Protein AF-A0A9D7D5N2-F1 (afdb_monomer)

Secondary structure (DSSP, 8-state):
---HHHHHHHHHHHHSS--HHHHHHHHHHHHHHHHHHHHHHHHTTT----PPPP-PPPS--HHHHHTT-SEEEEEEEEETTEEEEEEEEE----EEEEEGGG--TT-EESS-EE-TTS-EEE-TTPBPPHHHHHHHHHHS-TT-EEEEEPP-HHHHHHT--

Structure (mmCIF, N/CA/C/O backbone):
data_AF-A0A9D7D5N2-F1
#
_entry.id   AF-A0A9D7D5N2-F1
#
loop_
_atom_site.group_PDB
_atom_site.id
_atom_site.type_symbol
_atom_site.label_atom_id
_atom_site.label_alt_id
_atom_site.label_comp_id
_atom_site.label_asym_id
_atom_site.label_entity_id
_atom_site.label_seq_id
_atom_site.pdbx_PDB_ins_code
_atom_site.Cartn_x
_atom_site.Cartn_y
_atom_site.Cartn_z
_atom_site.occupancy
_atom_site.B_iso_or_equiv
_atom_site.auth_seq_id
_atom_site.auth_comp_id
_atom_site.auth_asym_id
_atom_site.auth_atom_id
_atom_site.pdbx_PDB_model_num
A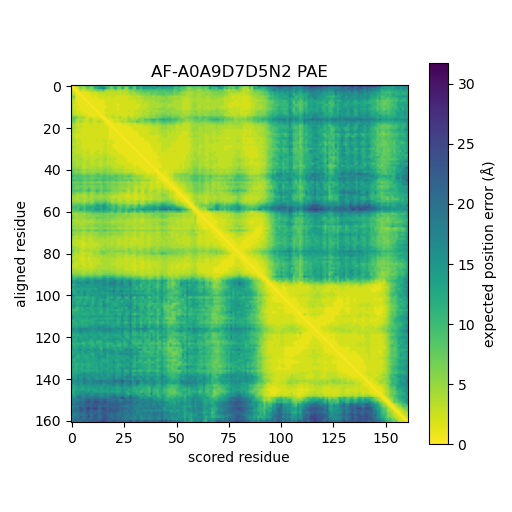TOM 1 N N . MET A 1 1 ? 11.232 -5.832 -9.546 1.00 69.19 1 MET A N 1
ATOM 2 C CA . MET A 1 1 ? 12.691 -6.003 -9.693 1.00 69.19 1 MET A CA 1
ATOM 3 C C . MET A 1 1 ? 13.042 -5.856 -11.161 1.00 69.19 1 MET A C 1
ATOM 5 O O . MET A 1 1 ? 12.386 -6.465 -11.998 1.00 69.19 1 MET A O 1
ATOM 9 N N . ALA A 1 2 ? 14.029 -5.031 -11.478 1.00 67.00 2 ALA A N 1
ATOM 10 C CA . ALA A 1 2 ? 14.577 -4.914 -12.822 1.00 67.00 2 ALA A CA 1
ATOM 11 C C . ALA A 1 2 ? 16.088 -5.111 -12.721 1.00 67.00 2 ALA A C 1
ATOM 13 O O . ALA A 1 2 ? 16.705 -4.655 -11.755 1.00 67.00 2 ALA A O 1
ATOM 14 N N . GLU A 1 3 ? 16.683 -5.800 -13.690 1.00 82.38 3 GLU A N 1
ATOM 15 C CA . GLU A 1 3 ? 18.139 -5.797 -13.819 1.00 82.38 3 GLU A CA 1
ATOM 16 C C . GLU A 1 3 ? 18.609 -4.358 -14.055 1.00 82.38 3 GLU A C 1
ATOM 18 O O . GLU A 1 3 ? 17.946 -3.612 -14.776 1.00 82.38 3 GLU A O 1
ATOM 23 N N . ARG A 1 4 ? 19.748 -3.951 -13.478 1.00 84.25 4 ARG A N 1
ATOM 24 C CA . ARG A 1 4 ? 20.233 -2.559 -13.583 1.00 84.25 4 ARG A CA 1
ATOM 25 C C . ARG A 1 4 ? 20.318 -2.075 -15.033 1.00 84.25 4 ARG A C 1
ATOM 27 O O . ARG A 1 4 ? 19.907 -0.959 -15.329 1.00 84.25 4 ARG A O 1
ATOM 34 N N . ALA A 1 5 ? 20.782 -2.943 -15.934 1.00 86.81 5 ALA A N 1
ATOM 35 C CA . ALA A 1 5 ? 20.844 -2.660 -17.365 1.00 86.81 5 ALA A CA 1
ATOM 36 C C . ALA A 1 5 ? 19.453 -2.419 -17.976 1.00 86.81 5 ALA A C 1
ATOM 38 O O . ALA A 1 5 ? 19.269 -1.466 -18.726 1.00 86.81 5 ALA A O 1
ATOM 39 N N . SER A 1 6 ? 18.460 -3.236 -17.605 1.00 90.25 6 SER A N 1
ATOM 40 C CA . SER A 1 6 ? 17.072 -3.050 -18.043 1.00 90.25 6 SER A CA 1
ATOM 41 C C . SER A 1 6 ? 16.483 -1.753 -17.498 1.00 90.25 6 SER A C 1
ATOM 43 O O . SER A 1 6 ? 15.813 -1.032 -18.227 1.00 90.25 6 SER A O 1
ATOM 45 N N . LEU A 1 7 ? 16.741 -1.439 -16.226 1.00 89.94 7 LEU A N 1
ATOM 46 C CA . LEU A 1 7 ? 16.210 -0.237 -15.599 1.00 89.94 7 LEU A CA 1
ATOM 47 C C . LEU A 1 7 ? 16.748 1.034 -16.260 1.00 89.94 7 LEU A C 1
ATOM 49 O O . LEU A 1 7 ? 15.974 1.929 -16.590 1.00 89.94 7 LEU A O 1
ATOM 53 N N . ARG A 1 8 ? 18.062 1.081 -16.490 1.00 91.19 8 ARG A N 1
ATOM 54 C CA . ARG A 1 8 ? 18.704 2.187 -17.195 1.00 91.19 8 ARG A CA 1
ATOM 55 C C . ARG A 1 8 ? 18.156 2.336 -18.611 1.00 91.19 8 ARG A C 1
ATOM 57 O O . ARG A 1 8 ? 17.768 3.433 -18.976 1.00 91.19 8 ARG A O 1
ATOM 64 N N . ALA A 1 9 ? 18.035 1.244 -19.364 1.00 91.94 9 ALA A N 1
ATOM 65 C CA . ALA A 1 9 ? 17.480 1.288 -20.716 1.00 91.94 9 ALA A CA 1
ATOM 66 C C . ALA A 1 9 ? 16.028 1.806 -20.746 1.00 91.94 9 ALA A C 1
ATOM 68 O O . ALA A 1 9 ? 15.661 2.564 -21.639 1.00 91.94 9 ALA A O 1
ATOM 69 N N . ILE A 1 10 ? 15.200 1.432 -19.761 1.00 90.94 10 ILE A N 1
ATOM 70 C CA . ILE A 1 10 ? 13.832 1.961 -19.631 1.00 90.94 10 ILE A CA 1
ATOM 71 C C . ILE A 1 10 ? 13.864 3.464 -19.320 1.00 90.94 10 ILE A C 1
ATOM 73 O O . ILE A 1 10 ? 13.116 4.226 -19.930 1.00 90.94 10 ILE A O 1
ATOM 77 N N . ALA A 1 11 ? 14.719 3.898 -18.391 1.00 92.75 11 ALA A N 1
ATOM 78 C CA . ALA A 1 11 ? 14.861 5.311 -18.051 1.00 92.75 11 ALA A CA 1
ATOM 79 C C . ALA A 1 11 ? 15.356 6.134 -19.245 1.00 92.75 11 ALA A C 1
ATOM 81 O O . ALA A 1 11 ? 14.796 7.190 -19.532 1.00 92.75 11 ALA A O 1
ATOM 82 N N . GLU A 1 12 ? 16.331 5.613 -19.990 1.00 93.06 12 GLU A N 1
ATOM 83 C CA . GLU A 1 12 ? 16.865 6.272 -21.178 1.00 93.06 12 GLU A CA 1
ATOM 84 C C . GLU A 1 12 ? 15.807 6.392 -22.285 1.00 93.06 12 GLU A C 1
ATOM 86 O O . GLU A 1 12 ? 15.670 7.429 -22.931 1.00 93.06 12 GLU A O 1
ATOM 91 N N . GLN A 1 13 ? 14.971 5.366 -22.463 1.00 91.25 13 GLN A N 1
ATOM 92 C CA . GLN A 1 13 ? 13.873 5.413 -23.427 1.00 91.25 13 GLN A CA 1
ATOM 93 C C . GLN A 1 13 ? 12.805 6.467 -23.075 1.00 91.25 13 GLN A C 1
ATOM 95 O O . GLN A 1 13 ? 12.175 7.016 -23.979 1.00 91.25 13 GLN A O 1
ATOM 100 N N . LEU A 1 14 ? 12.573 6.736 -21.786 1.00 90.75 14 LEU A N 1
ATOM 101 C CA . LEU A 1 14 ? 11.559 7.692 -21.327 1.00 90.75 14 LEU A CA 1
ATOM 102 C C . LEU A 1 14 ? 12.078 9.131 -21.237 1.00 90.75 14 LEU A C 1
ATOM 104 O O . LEU A 1 14 ? 11.319 10.060 -21.513 1.00 90.75 14 LEU A O 1
ATOM 108 N N . PHE A 1 15 ? 13.342 9.318 -20.850 1.00 92.81 15 PHE A N 1
ATOM 109 C CA . PHE A 1 15 ? 13.896 10.632 -20.504 1.00 92.81 15 PHE A CA 1
ATOM 110 C C . PHE A 1 15 ? 15.115 11.053 -21.340 1.00 92.81 15 PHE A C 1
ATOM 112 O O . PHE A 1 15 ? 15.531 12.205 -21.245 1.00 92.81 15 PHE A O 1
ATOM 119 N N . GLY A 1 16 ? 15.672 10.177 -22.182 1.00 93.00 16 GLY A N 1
ATOM 120 C CA . GLY A 1 16 ? 16.886 10.448 -22.958 1.00 93.00 16 GLY A CA 1
ATOM 121 C C . GLY A 1 16 ? 18.145 9.934 -22.262 1.00 93.00 16 GLY A C 1
ATOM 122 O O . GLY A 1 16 ? 18.285 8.741 -22.045 1.00 93.00 16 GLY A O 1
ATOM 123 N N . GLU A 1 17 ? 19.103 10.794 -21.932 1.00 91.31 17 GLU A N 1
ATOM 124 C CA . GLU A 1 17 ? 20.250 10.367 -21.119 1.00 91.31 17 GLU A CA 1
ATOM 125 C C . GLU A 1 17 ? 19.828 10.285 -19.646 1.00 91.31 17 GLU A C 1
ATOM 127 O O . GLU A 1 17 ? 19.384 11.279 -19.074 1.00 91.31 17 GLU A O 1
ATOM 132 N N . ALA A 1 18 ? 19.948 9.102 -19.033 1.00 92.19 18 ALA A N 1
ATOM 133 C CA . ALA A 1 18 ? 19.553 8.871 -17.645 1.00 92.19 18 ALA A CA 1
ATOM 134 C C . ALA A 1 18 ? 20.703 8.268 -16.828 1.00 92.19 18 ALA A C 1
ATOM 136 O O . ALA A 1 18 ? 21.333 7.284 -17.231 1.00 92.19 18 ALA A O 1
ATOM 137 N N . ASP A 1 19 ? 20.953 8.845 -15.656 1.00 93.69 19 ASP A N 1
ATOM 138 C CA . ASP A 1 19 ? 21.856 8.282 -14.659 1.00 93.69 19 ASP A CA 1
ATOM 139 C C . ASP A 1 19 ? 21.145 7.256 -13.754 1.00 93.69 19 ASP A C 1
ATOM 141 O O . ASP A 1 19 ? 19.950 6.974 -13.885 1.00 93.69 19 ASP A O 1
ATOM 145 N N . GLU A 1 20 ? 21.904 6.628 -12.851 1.00 89.81 20 GLU A N 1
ATOM 146 C CA . GLU A 1 20 ? 21.372 5.593 -11.955 1.00 89.81 20 GLU A CA 1
ATOM 147 C C . GLU A 1 20 ? 20.330 6.154 -10.975 1.00 89.81 20 GLU A C 1
ATOM 149 O O . GLU A 1 20 ? 19.350 5.471 -10.676 1.00 89.81 20 GLU A O 1
ATOM 154 N N . GLU A 1 21 ? 20.501 7.393 -10.509 1.00 91.38 21 GLU A N 1
ATOM 155 C CA . GLU A 1 21 ? 19.564 8.047 -9.590 1.00 91.38 21 GLU A CA 1
ATOM 156 C C . GLU A 1 21 ? 18.214 8.298 -10.266 1.00 91.38 21 GLU A C 1
ATOM 158 O O . GLU A 1 21 ? 17.186 7.841 -9.764 1.00 91.38 21 GLU A O 1
ATOM 163 N N . THR A 1 22 ? 18.228 8.874 -11.470 1.00 92.88 22 THR A N 1
ATOM 164 C CA . THR A 1 22 ? 17.034 9.075 -12.303 1.00 92.88 22 THR A CA 1
ATOM 165 C C . THR A 1 22 ? 16.307 7.755 -12.554 1.00 92.88 22 THR A C 1
ATOM 167 O O . THR A 1 22 ? 15.079 7.671 -12.471 1.00 92.88 22 THR A O 1
ATOM 170 N N . ALA A 1 23 ? 17.054 6.684 -12.828 1.00 91.56 23 ALA A N 1
ATOM 171 C CA . ALA A 1 23 ? 16.476 5.373 -13.083 1.00 91.56 23 ALA A CA 1
ATOM 172 C C . ALA A 1 23 ? 15.833 4.756 -11.817 1.00 91.56 23 ALA A C 1
ATOM 174 O O . ALA A 1 23 ? 14.788 4.106 -11.894 1.00 91.56 23 ALA A O 1
ATOM 175 N N . LEU A 1 24 ? 16.410 4.975 -10.631 1.00 89.94 24 LEU A N 1
ATOM 176 C CA . LEU A 1 24 ? 15.831 4.538 -9.353 1.00 89.94 24 LEU A CA 1
ATOM 177 C C . LEU A 1 24 ? 14.606 5.365 -8.940 1.00 89.94 24 LEU A C 1
ATOM 179 O O . LEU A 1 24 ? 13.657 4.824 -8.359 1.00 89.94 24 LEU A O 1
ATOM 183 N N . ASP A 1 25 ? 14.602 6.654 -9.247 1.00 91.06 25 ASP A N 1
ATOM 184 C CA . ASP A 1 25 ? 13.455 7.523 -9.002 1.00 91.06 25 ASP A CA 1
ATOM 185 C C . ASP A 1 25 ? 12.288 7.155 -9.914 1.00 91.06 25 ASP A C 1
ATOM 187 O O . ASP A 1 25 ? 11.155 7.034 -9.441 1.00 91.06 25 ASP A O 1
ATOM 191 N N . LEU A 1 26 ? 12.571 6.792 -11.168 1.00 91.62 26 LEU A N 1
ATOM 192 C CA . LEU A 1 26 ? 11.584 6.194 -12.062 1.00 91.62 26 LEU A CA 1
ATOM 193 C C . LEU A 1 26 ? 10.943 4.931 -11.461 1.00 91.62 26 LEU A C 1
ATOM 195 O O . LEU A 1 26 ? 9.728 4.772 -11.561 1.00 91.62 26 LEU A O 1
ATOM 199 N N . LEU A 1 27 ? 11.699 4.035 -10.810 1.00 90.12 27 LEU A N 1
ATOM 200 C CA . LEU A 1 27 ? 11.092 2.868 -10.145 1.00 90.12 27 LEU A CA 1
ATOM 201 C C . LEU A 1 27 ? 10.133 3.267 -9.027 1.00 90.12 27 LEU A C 1
ATOM 203 O O . LEU A 1 27 ? 9.089 2.634 -8.856 1.00 90.12 27 LEU A O 1
ATOM 207 N N . SER A 1 28 ? 10.501 4.288 -8.258 1.00 90.81 28 SER A N 1
ATOM 208 C CA . SER A 1 28 ? 9.683 4.785 -7.152 1.00 90.81 28 SER A CA 1
ATOM 209 C C . SER A 1 28 ? 8.380 5.386 -7.683 1.00 90.81 28 SER A C 1
ATOM 211 O O . SER A 1 28 ? 7.304 5.099 -7.156 1.00 90.81 28 SER A O 1
ATOM 213 N N . GLU A 1 29 ? 8.463 6.126 -8.787 1.00 92.50 29 GLU A N 1
ATOM 214 C CA . GLU A 1 29 ? 7.305 6.726 -9.443 1.00 92.50 29 GLU A CA 1
ATOM 215 C C . GLU A 1 29 ? 6.408 5.676 -10.112 1.00 92.50 29 GLU A C 1
ATOM 217 O O . GLU A 1 29 ? 5.192 5.675 -9.913 1.00 92.50 29 GLU A O 1
ATOM 222 N N . LEU A 1 30 ? 6.989 4.691 -10.807 1.00 91.06 30 LEU A N 1
ATOM 223 C CA . LEU A 1 30 ? 6.240 3.557 -11.355 1.00 91.06 30 LEU A CA 1
ATOM 224 C C . LEU A 1 30 ? 5.520 2.768 -10.257 1.00 91.06 30 LEU A C 1
ATOM 226 O O . LEU A 1 30 ? 4.380 2.344 -10.462 1.00 91.06 30 LEU A O 1
ATOM 230 N N . ALA A 1 31 ? 6.141 2.583 -9.088 1.00 90.75 31 ALA A N 1
ATOM 231 C CA . ALA A 1 31 ? 5.504 1.927 -7.949 1.00 90.75 31 ALA A CA 1
ATOM 232 C C . ALA A 1 31 ? 4.311 2.741 -7.419 1.00 90.75 31 ALA A C 1
ATOM 234 O O . ALA A 1 31 ? 3.241 2.171 -7.186 1.00 90.75 31 ALA A O 1
ATOM 235 N N . ASN A 1 32 ? 4.455 4.064 -7.295 1.00 90.62 32 ASN A N 1
ATOM 236 C CA . ASN A 1 32 ? 3.370 4.959 -6.883 1.00 90.62 32 ASN A CA 1
ATOM 237 C C . ASN A 1 32 ? 2.193 4.930 -7.867 1.00 90.62 32 ASN A C 1
ATOM 239 O O . ASN A 1 32 ? 1.050 4.709 -7.456 1.00 90.62 32 ASN A O 1
ATOM 243 N N . ILE A 1 33 ? 2.465 5.086 -9.167 1.00 92.62 33 ILE A N 1
ATOM 244 C CA . ILE A 1 33 ? 1.452 5.040 -10.231 1.00 92.62 33 ILE A CA 1
ATOM 245 C C . ILE A 1 33 ? 0.739 3.681 -10.237 1.00 92.62 33 ILE A C 1
ATOM 247 O O . ILE A 1 33 ? -0.493 3.619 -10.306 1.00 92.62 33 ILE A O 1
ATOM 251 N N . SER A 1 34 ? 1.500 2.589 -10.115 1.00 91.06 34 SER A N 1
ATOM 252 C CA . SER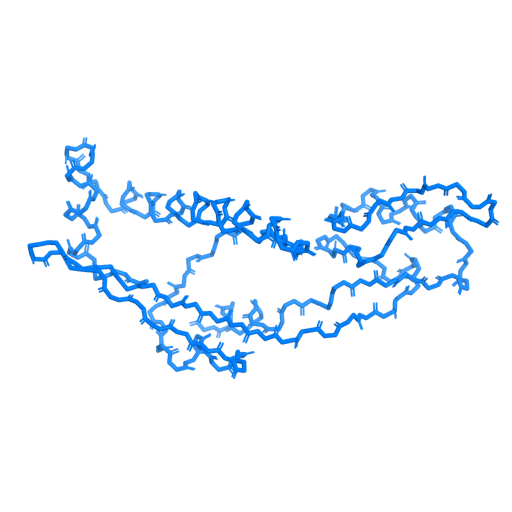 A 1 34 ? 0.953 1.228 -10.078 1.00 91.06 34 SER A CA 1
ATOM 253 C C . SER A 1 34 ? 0.039 1.021 -8.872 1.00 91.06 34 SER A C 1
ATOM 255 O O . SER A 1 34 ? -1.050 0.463 -9.018 1.00 91.06 34 SER A O 1
ATOM 257 N N . MET A 1 35 ? 0.428 1.507 -7.688 1.00 89.75 35 MET A N 1
ATOM 258 C CA . MET A 1 35 ? -0.398 1.406 -6.482 1.00 89.75 35 MET A CA 1
ATOM 259 C C . MET A 1 35 ? -1.674 2.248 -6.597 1.00 89.75 35 MET A C 1
ATOM 261 O O . MET A 1 35 ? -2.755 1.784 -6.226 1.00 89.75 35 MET A O 1
ATOM 265 N N . GLY A 1 36 ? -1.575 3.456 -7.160 1.00 90.19 36 GLY A N 1
ATOM 266 C CA . GLY A 1 36 ? -2.728 4.314 -7.440 1.00 90.19 36 GLY A CA 1
ATOM 267 C C . GLY A 1 36 ? -3.728 3.651 -8.391 1.00 90.19 36 GLY A C 1
ATOM 268 O O . GLY A 1 36 ? -4.916 3.566 -8.077 1.00 90.19 36 GLY A O 1
ATOM 269 N N . SER A 1 37 ? -3.242 3.101 -9.508 1.00 92.19 37 SER A N 1
ATOM 270 C CA . SER A 1 37 ? -4.076 2.359 -10.465 1.00 92.19 37 SER A CA 1
ATOM 271 C C . SER A 1 37 ? -4.704 1.117 -9.839 1.00 92.19 37 SER A C 1
ATOM 273 O O . SER A 1 37 ? -5.896 0.877 -10.016 1.00 92.19 37 SER A O 1
ATOM 275 N N . THR A 1 38 ? -3.938 0.360 -9.051 1.00 90.19 38 THR A N 1
ATOM 276 C CA . THR A 1 38 ? -4.430 -0.834 -8.349 1.00 90.19 38 THR A CA 1
ATOM 277 C C . THR A 1 38 ? -5.562 -0.477 -7.386 1.00 90.19 38 THR A C 1
ATOM 279 O O . THR A 1 38 ? -6.640 -1.064 -7.456 1.00 90.19 38 THR A O 1
ATOM 282 N N . LYS A 1 39 ? -5.373 0.540 -6.535 1.00 88.94 39 LYS A N 1
ATOM 283 C CA . LYS A 1 39 ? -6.407 1.018 -5.604 1.00 88.94 39 LYS A CA 1
ATOM 284 C C . LYS A 1 39 ? -7.699 1.400 -6.332 1.00 88.94 39 LYS A C 1
ATOM 286 O O . LYS A 1 39 ? -8.784 1.060 -5.867 1.00 88.94 39 LYS A O 1
ATOM 291 N N . ASN A 1 40 ? -7.578 2.080 -7.471 1.00 88.06 40 ASN A N 1
ATOM 292 C CA . ASN A 1 40 ? -8.725 2.481 -8.282 1.00 88.06 40 ASN A CA 1
ATOM 293 C C . ASN A 1 40 ? -9.400 1.291 -8.979 1.00 88.06 40 ASN A C 1
ATOM 295 O O . ASN A 1 40 ? -10.618 1.277 -9.099 1.00 88.06 40 ASN A O 1
ATOM 299 N N . GLY A 1 41 ? -8.644 0.279 -9.408 1.00 89.94 41 GLY A N 1
ATOM 300 C CA . GLY A 1 41 ? -9.214 -0.939 -9.991 1.00 89.94 41 GLY A CA 1
ATOM 301 C C . GLY A 1 41 ? -10.036 -1.745 -8.981 1.00 89.94 41 GLY A C 1
ATOM 302 O O . GLY A 1 41 ? -11.107 -2.249 -9.308 1.00 89.94 41 GLY A O 1
ATOM 303 N N . PHE A 1 42 ? -9.569 -1.820 -7.733 1.00 88.12 42 PHE A N 1
ATOM 304 C CA . PHE A 1 42 ? -10.235 -2.573 -6.669 1.00 88.12 42 PHE A CA 1
ATOM 305 C C . PHE A 1 42 ? -11.389 -1.830 -5.986 1.00 88.12 42 PHE A C 1
ATOM 307 O O . PHE A 1 42 ? -12.292 -2.472 -5.441 1.00 88.12 42 PHE A O 1
ATOM 314 N N . SER A 1 43 ? -11.420 -0.496 -6.052 1.00 81.88 43 SER A N 1
ATOM 315 C CA . SER A 1 43 ? -12.539 0.277 -5.502 1.00 81.88 43 SER A CA 1
ATOM 316 C C . SER A 1 43 ? -13.869 -0.075 -6.180 1.00 81.88 43 SER A C 1
ATOM 318 O O . SER A 1 43 ? -14.902 -0.087 -5.515 1.00 81.88 43 SER A O 1
ATOM 320 N N . GLY A 1 44 ? -13.838 -0.468 -7.461 1.00 83.81 44 GLY A N 1
ATOM 321 C CA . GLY A 1 44 ? -15.009 -0.938 -8.207 1.00 83.81 44 GLY A CA 1
ATOM 322 C C . GLY A 1 44 ? -15.636 -2.233 -7.673 1.00 83.81 44 GLY A C 1
ATOM 323 O O . GLY A 1 44 ? -16.793 -2.509 -7.977 1.00 83.81 44 GLY A O 1
ATOM 324 N N . ILE A 1 45 ? -14.913 -3.007 -6.854 1.00 88.19 45 ILE A N 1
ATOM 325 C CA . ILE A 1 45 ? -15.416 -4.232 -6.209 1.00 88.19 45 ILE A CA 1
ATOM 326 C C . ILE A 1 45 ? -15.531 -4.096 -4.683 1.00 88.19 45 ILE A C 1
ATOM 328 O O . ILE A 1 45 ? -15.488 -5.092 -3.963 1.00 88.19 45 ILE A O 1
ATOM 332 N N . ASN A 1 46 ? -15.678 -2.864 -4.181 1.00 82.25 46 ASN A N 1
ATOM 333 C CA . ASN A 1 46 ? -15.785 -2.541 -2.752 1.00 82.25 46 ASN A CA 1
ATOM 334 C C . ASN A 1 46 ? -14.591 -3.015 -1.904 1.00 82.25 46 ASN A C 1
ATOM 336 O O . ASN A 1 46 ? -14.729 -3.235 -0.701 1.00 82.25 46 ASN A O 1
ATOM 340 N N . GLN A 1 47 ? -13.407 -3.151 -2.505 1.00 79.75 47 GLN A N 1
ATOM 341 C CA . GLN A 1 47 ? -12.175 -3.416 -1.767 1.00 79.75 47 GLN A CA 1
ATOM 342 C C . GLN A 1 47 ? -11.360 -2.130 -1.635 1.00 79.75 47 GLN A C 1
ATOM 344 O O . GLN A 1 47 ? -10.952 -1.518 -2.623 1.00 79.75 47 GLN A O 1
ATOM 349 N N . ILE A 1 48 ? -11.124 -1.712 -0.391 1.00 79.50 48 ILE A N 1
ATOM 350 C CA . ILE A 1 48 ? -10.373 -0.497 -0.079 1.00 79.50 48 ILE A CA 1
ATOM 351 C C . ILE A 1 48 ? -8.945 -0.886 0.287 1.00 79.50 48 ILE A C 1
ATOM 353 O O . ILE A 1 48 ? -8.702 -1.527 1.306 1.00 79.50 48 ILE A O 1
ATOM 357 N N . PHE A 1 49 ? -7.993 -0.437 -0.525 1.00 81.44 49 PHE A N 1
ATOM 358 C CA . PHE A 1 49 ? -6.568 -0.579 -0.247 1.00 81.44 49 PHE A CA 1
ATOM 359 C C . PHE A 1 49 ? -5.964 0.757 0.185 1.00 81.44 49 PHE A C 1
ATOM 361 O O . PHE A 1 49 ? -6.303 1.825 -0.340 1.00 81.44 49 PHE A O 1
ATOM 368 N N . THR A 1 50 ? -5.024 0.696 1.125 1.00 79.12 50 THR A N 1
ATOM 369 C CA . THR A 1 50 ? -4.163 1.828 1.477 1.00 79.12 50 THR A CA 1
ATOM 370 C C . THR A 1 50 ? -2.748 1.562 0.972 1.00 79.12 50 THR A C 1
ATOM 372 O O . THR A 1 50 ? -2.222 0.461 1.103 1.00 79.12 50 THR A O 1
ATOM 375 N N . GLY A 1 51 ? -2.148 2.569 0.335 1.00 78.81 51 GLY A N 1
ATOM 376 C CA . GLY A 1 51 ? -0.762 2.511 -0.121 1.00 78.81 51 GLY A CA 1
ATOM 377 C C . GLY A 1 51 ? 0.213 2.740 1.030 1.00 78.81 51 GLY A C 1
ATOM 378 O O . GLY A 1 51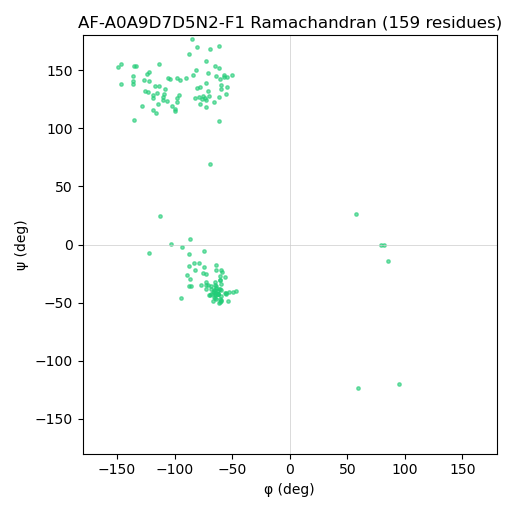 ? 0.025 3.646 1.851 1.00 78.81 51 GLY A O 1
ATOM 379 N N . GLY A 1 52 ? 1.259 1.920 1.086 1.00 82.19 52 GLY A N 1
ATOM 380 C CA . GLY A 1 52 ? 2.493 2.266 1.786 1.00 82.19 52 GLY A CA 1
ATOM 381 C C . GLY A 1 52 ? 3.373 3.171 0.923 1.00 82.19 52 GLY A C 1
ATOM 382 O O . GLY A 1 52 ? 3.110 3.350 -0.265 1.00 82.19 52 GLY A O 1
ATOM 383 N N . LEU A 1 53 ? 4.429 3.722 1.519 1.00 80.88 53 LEU A N 1
ATOM 384 C CA . LEU A 1 53 ? 5.484 4.371 0.745 1.00 80.88 53 LEU A CA 1
ATOM 385 C C . LEU A 1 53 ? 6.312 3.300 0.019 1.00 80.88 53 LEU A C 1
ATOM 387 O O . LEU A 1 53 ? 6.617 2.272 0.641 1.00 80.88 53 LEU A O 1
ATOM 391 N N . PRO A 1 54 ? 6.699 3.519 -1.251 1.00 86.31 54 PRO A N 1
ATOM 392 C CA . PRO A 1 54 ? 7.637 2.645 -1.935 1.00 86.31 54 PRO A CA 1
ATOM 393 C C . PRO A 1 54 ? 8.922 2.507 -1.124 1.00 86.31 54 PRO A C 1
ATOM 395 O O . PRO A 1 54 ? 9.468 3.486 -0.614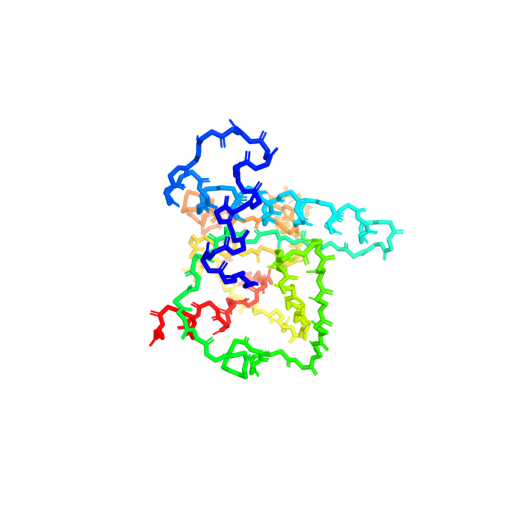 1.00 86.31 54 PRO A O 1
ATOM 398 N N . LYS A 1 55 ? 9.411 1.275 -1.006 1.00 85.00 55 LYS A N 1
ATOM 399 C CA . LYS A 1 55 ? 10.698 0.979 -0.382 1.00 85.00 55 LYS A CA 1
ATOM 400 C C . LYS A 1 55 ? 11.610 0.359 -1.418 1.00 85.00 55 LYS A C 1
ATOM 402 O O . LYS A 1 55 ? 11.199 -0.523 -2.171 1.00 85.00 55 LYS A O 1
ATOM 407 N N . ARG A 1 56 ? 12.860 0.809 -1.428 1.00 82.44 56 ARG A N 1
ATOM 408 C CA . ARG A 1 56 ? 13.912 0.166 -2.207 1.00 82.44 56 ARG A CA 1
ATOM 409 C C . ARG A 1 56 ? 14.254 -1.143 -1.501 1.00 82.44 56 ARG A C 1
ATOM 411 O O . ARG A 1 56 ? 14.651 -1.126 -0.340 1.00 82.44 56 ARG A O 1
ATOM 418 N N . ALA A 1 57 ? 14.047 -2.262 -2.182 1.00 75.94 57 ALA A N 1
ATOM 419 C CA . ALA A 1 57 ? 14.570 -3.536 -1.722 1.00 75.94 57 ALA A CA 1
ATOM 420 C C . ALA A 1 57 ? 16.044 -3.621 -2.130 1.00 75.94 57 ALA A C 1
ATOM 422 O O . ALA A 1 57 ? 16.394 -3.311 -3.274 1.00 75.94 57 ALA A O 1
ATOM 423 N N . THR A 1 58 ? 16.897 -4.054 -1.205 1.00 70.69 58 THR A N 1
ATOM 424 C CA . THR A 1 58 ? 18.214 -4.599 -1.544 1.00 70.69 58 THR A CA 1
ATOM 425 C C . THR A 1 58 ? 18.020 -5.851 -2.406 1.00 70.69 58 THR A C 1
ATOM 427 O O . THR A 1 58 ? 16.891 -6.295 -2.628 1.00 70.69 58 THR A O 1
ATOM 430 N N . GLN A 1 59 ? 19.097 -6.391 -2.976 1.00 65.94 59 GLN A N 1
ATOM 431 C CA . GLN A 1 59 ? 19.052 -7.569 -3.847 1.00 65.94 59 GLN A CA 1
ATOM 432 C C . GLN A 1 59 ? 18.689 -8.827 -3.028 1.00 65.94 59 GLN A C 1
ATOM 434 O O . GLN A 1 59 ? 19.517 -9.692 -2.776 1.00 65.94 59 GLN A O 1
ATOM 439 N N . ALA A 1 60 ? 17.447 -8.883 -2.557 1.00 67.19 60 ALA A N 1
ATOM 440 C CA . ALA A 1 60 ? 16.871 -9.967 -1.795 1.00 67.19 60 ALA A CA 1
ATOM 441 C C . ALA A 1 60 ? 16.359 -11.043 -2.753 1.00 67.19 60 ALA A C 1
ATOM 443 O O . ALA A 1 60 ? 15.867 -10.747 -3.846 1.00 67.19 60 ALA A O 1
ATOM 444 N N . ASP A 1 61 ? 16.464 -12.295 -2.321 1.00 78.50 61 ASP A N 1
ATOM 445 C CA . ASP A 1 61 ? 15.872 -13.427 -3.023 1.00 78.50 61 ASP A CA 1
ATOM 446 C C . ASP A 1 61 ? 14.343 -13.240 -3.120 1.00 78.50 61 ASP A C 1
ATOM 448 O O . ASP A 1 61 ? 13.683 -12.848 -2.150 1.00 78.50 61 ASP A O 1
ATOM 452 N N . GLU A 1 62 ? 13.777 -13.537 -4.293 1.00 84.50 62 GLU A N 1
ATOM 453 C CA . GLU A 1 62 ? 12.332 -13.548 -4.548 1.00 84.50 62 GLU A CA 1
ATOM 454 C C . GLU A 1 62 ? 11.585 -14.345 -3.466 1.00 84.50 62 GLU A C 1
ATOM 456 O O . GLU A 1 62 ? 10.557 -13.894 -2.956 1.00 84.50 62 GLU A O 1
ATOM 461 N N . THR A 1 63 ? 12.130 -15.487 -3.040 1.00 85.06 63 THR A N 1
ATOM 462 C CA . THR A 1 63 ? 11.528 -16.316 -1.985 1.00 85.06 63 THR A CA 1
ATOM 463 C C . THR A 1 63 ? 11.472 -15.611 -0.633 1.00 85.06 63 THR A C 1
ATOM 465 O O . THR A 1 63 ? 10.489 -15.763 0.094 1.00 85.06 63 THR A O 1
ATOM 468 N N . VAL A 1 64 ? 12.477 -14.800 -0.296 1.00 85.81 64 VAL A N 1
ATOM 469 C CA . VAL A 1 64 ? 12.495 -14.015 0.946 1.00 85.81 64 VAL A CA 1
ATOM 470 C C . VAL A 1 64 ? 11.441 -12.913 0.890 1.00 85.81 64 VAL A C 1
ATOM 472 O O . VAL A 1 64 ? 10.689 -12.741 1.852 1.00 85.81 64 VAL A O 1
ATOM 475 N N . LEU A 1 65 ? 11.331 -12.216 -0.246 1.00 85.19 65 LEU A N 1
ATOM 476 C CA . LEU A 1 65 ? 10.332 -11.164 -0.450 1.00 85.19 65 LEU A CA 1
ATOM 477 C C . LEU A 1 65 ? 8.900 -11.708 -0.399 1.00 85.19 65 LEU A C 1
ATOM 479 O O . LEU A 1 65 ? 8.011 -11.045 0.135 1.00 85.19 65 LEU A O 1
ATOM 483 N N . LEU A 1 66 ? 8.671 -12.912 -0.929 1.00 89.19 66 LEU A N 1
ATOM 484 C CA . LEU A 1 66 ? 7.341 -13.513 -1.027 1.00 89.19 66 LEU A CA 1
ATOM 485 C C . LEU A 1 66 ? 6.919 -14.314 0.212 1.00 89.19 66 LEU A C 1
ATOM 487 O O . LEU A 1 66 ? 5.722 -14.521 0.409 1.00 89.19 66 LEU A O 1
ATOM 491 N N . LYS A 1 67 ? 7.857 -14.714 1.080 1.00 89.69 67 LYS A N 1
ATOM 492 C CA . LYS A 1 67 ? 7.591 -15.502 2.300 1.00 89.69 67 LYS A CA 1
ATOM 493 C C . LYS A 1 67 ? 6.422 -14.990 3.161 1.00 89.69 67 LYS A C 1
ATOM 495 O O . LYS A 1 67 ? 5.681 -15.825 3.678 1.00 89.69 67 LYS A O 1
ATOM 500 N N . PRO A 1 68 ? 6.215 -13.672 3.357 1.00 87.56 68 PRO A N 1
ATOM 501 C CA . PRO A 1 68 ? 5.119 -13.181 4.189 1.00 87.56 68 PRO A CA 1
ATOM 502 C C . PRO A 1 68 ? 3.729 -13.290 3.549 1.00 87.56 68 PRO A C 1
ATOM 504 O O . PRO A 1 68 ? 2.756 -12.922 4.209 1.00 87.56 68 PRO A O 1
ATOM 507 N N . TYR A 1 69 ? 3.620 -13.708 2.284 1.00 89.56 69 TYR A N 1
ATOM 508 C CA . TYR A 1 69 ? 2.383 -13.674 1.510 1.00 89.56 69 TYR A CA 1
ATOM 509 C C . TYR A 1 69 ? 1.819 -15.078 1.278 1.00 89.56 69 TYR A C 1
ATOM 511 O O . TYR A 1 69 ? 2.521 -15.973 0.815 1.00 89.56 69 TYR A O 1
ATOM 519 N N . SER A 1 70 ? 0.531 -15.272 1.576 1.00 91.31 70 SER A N 1
ATOM 520 C CA . SER A 1 70 ? -0.146 -16.567 1.400 1.00 91.31 70 SER A CA 1
ATOM 521 C C . SER A 1 70 ? -0.457 -16.880 -0.061 1.00 91.31 70 SER A C 1
ATOM 523 O O . SER A 1 70 ? -0.612 -18.038 -0.437 1.00 91.31 70 SER A O 1
ATOM 525 N N . THR A 1 71 ? -0.575 -15.851 -0.894 1.00 92.19 71 THR A N 1
ATOM 526 C CA . THR A 1 71 ? -0.820 -15.974 -2.330 1.00 92.19 71 THR A CA 1
ATOM 527 C C . THR A 1 71 ? 0.087 -14.997 -3.048 1.00 92.19 71 THR A C 1
ATOM 529 O O . THR A 1 71 ? 0.249 -13.867 -2.599 1.00 92.19 71 THR A O 1
ATOM 532 N N . HIS A 1 72 ? 0.695 -15.409 -4.152 1.00 94.56 72 HIS A N 1
ATOM 533 C CA . HIS A 1 72 ? 1.559 -14.527 -4.921 1.00 94.56 72 HIS A CA 1
ATOM 534 C C . HIS A 1 72 ? 1.487 -14.827 -6.414 1.00 94.56 72 HIS A C 1
ATOM 536 O O . HIS A 1 72 ? 1.156 -15.937 -6.829 1.00 94.56 72 HIS A O 1
ATOM 542 N N . GLN A 1 73 ? 1.807 -13.818 -7.215 1.00 93.94 73 GLN A N 1
ATOM 543 C CA . GLN A 1 73 ? 1.897 -13.910 -8.660 1.00 93.94 73 GLN A CA 1
ATOM 544 C C . GLN A 1 73 ? 3.143 -13.185 -9.155 1.00 93.94 73 GLN A C 1
ATOM 546 O O . GLN A 1 73 ? 3.494 -12.105 -8.678 1.00 93.94 73 GLN A O 1
ATOM 551 N N . ARG A 1 74 ? 3.787 -13.787 -10.154 1.00 93.50 74 ARG A N 1
ATOM 552 C CA . ARG A 1 74 ? 4.932 -13.218 -10.851 1.00 93.50 74 ARG A CA 1
ATOM 553 C C . ARG A 1 74 ? 4.537 -12.835 -12.268 1.00 93.50 74 ARG A C 1
ATOM 555 O O . ARG A 1 74 ? 4.041 -13.666 -13.025 1.00 93.50 74 ARG A O 1
ATOM 562 N N . LEU A 1 75 ? 4.810 -11.588 -12.628 1.00 93.44 75 LEU A N 1
ATOM 563 C CA . LEU A 1 75 ? 4.610 -11.050 -13.967 1.00 93.44 75 LEU A CA 1
ATOM 564 C C . LEU A 1 75 ? 5.962 -10.594 -14.509 1.00 93.44 75 LEU A C 1
ATOM 566 O O . LEU A 1 75 ? 6.671 -9.831 -13.857 1.00 93.44 75 LEU A O 1
ATOM 570 N N . LEU A 1 76 ? 6.336 -11.081 -15.690 1.00 93.62 76 LEU A N 1
ATOM 571 C CA . LEU A 1 76 ? 7.571 -10.690 -16.361 1.00 93.62 76 LEU A CA 1
ATOM 572 C C . LEU A 1 76 ? 7.225 -9.984 -17.667 1.00 93.62 76 LEU A C 1
ATOM 574 O O . LEU A 1 76 ? 6.728 -10.608 -18.601 1.00 93.62 76 LEU A O 1
ATOM 578 N N . PHE A 1 77 ? 7.528 -8.695 -17.725 1.00 90.62 77 PHE A N 1
ATOM 579 C CA . PHE A 1 77 ? 7.384 -7.879 -18.919 1.00 90.62 77 PHE A CA 1
ATOM 580 C C . PHE A 1 77 ? 8.734 -7.808 -19.621 1.00 90.62 77 PHE A C 1
ATOM 582 O O . PHE A 1 77 ? 9.746 -7.508 -18.988 1.00 90.62 77 PHE A O 1
ATOM 589 N N . LYS A 1 78 ? 8.760 -8.103 -20.921 1.00 92.69 78 LYS A N 1
ATOM 590 C CA . LYS A 1 78 ? 9.959 -8.003 -21.757 1.00 92.69 78 LYS A CA 1
ATOM 591 C C . LYS A 1 78 ? 9.679 -7.082 -22.931 1.00 92.69 78 LYS A C 1
ATOM 593 O O .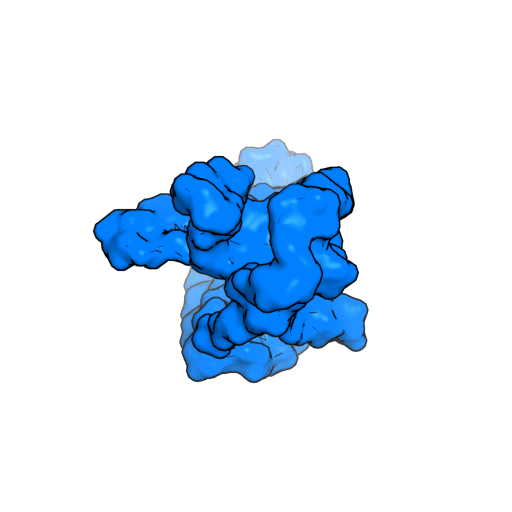 LYS A 1 78 ? 8.677 -7.263 -23.618 1.00 92.69 78 LYS A O 1
ATOM 598 N N . VAL A 1 79 ? 10.576 -6.131 -23.164 1.00 86.94 79 VAL A N 1
ATOM 599 C CA . VAL A 1 79 ? 10.539 -5.219 -24.310 1.00 86.94 79 VAL A CA 1
ATOM 600 C C . VAL A 1 79 ? 11.953 -5.138 -24.874 1.00 86.94 79 VAL A C 1
ATOM 602 O O . VAL A 1 79 ? 12.845 -4.570 -24.251 1.00 86.94 79 VAL A O 1
ATOM 605 N N . GLY A 1 80 ? 12.178 -5.759 -26.035 1.00 89.00 80 GLY A N 1
ATOM 606 C CA . GLY A 1 80 ? 13.522 -5.898 -26.598 1.00 89.00 80 GLY A CA 1
ATOM 607 C C . GLY A 1 80 ? 14.458 -6.656 -25.650 1.00 89.00 80 GLY A C 1
ATOM 608 O O . GLY A 1 80 ? 14.165 -7.784 -25.253 1.00 89.00 80 GLY A O 1
ATOM 609 N N . THR A 1 81 ? 15.577 -6.027 -25.287 1.00 87.12 81 THR A N 1
ATOM 610 C CA . THR A 1 81 ? 16.561 -6.546 -24.321 1.00 87.12 81 THR A CA 1
ATOM 611 C C . THR A 1 81 ? 16.245 -6.178 -22.870 1.00 87.12 81 THR A C 1
ATOM 613 O O . THR A 1 81 ? 16.888 -6.695 -21.959 1.00 87.12 81 THR A O 1
ATOM 616 N N . SER A 1 82 ? 15.254 -5.315 -22.639 1.00 89.19 82 SER A N 1
ATOM 617 C CA . SER A 1 82 ? 14.867 -4.858 -21.308 1.00 89.19 82 SER A CA 1
ATOM 618 C C . SER A 1 82 ? 13.804 -5.765 -20.701 1.00 89.19 82 SER A C 1
ATOM 620 O O . SER A 1 82 ? 12.887 -6.237 -21.382 1.00 89.19 82 SER A O 1
ATOM 622 N N . SER A 1 83 ? 13.893 -5.984 -19.391 1.00 90.94 83 SER A N 1
ATOM 623 C CA . SER A 1 83 ? 12.888 -6.724 -18.638 1.00 90.94 83 SER A CA 1
ATOM 624 C C . SER A 1 83 ? 12.527 -6.067 -17.307 1.00 90.94 83 SER A C 1
ATOM 626 O O . SER A 1 83 ? 13.364 -5.482 -16.619 1.00 90.94 83 SER A O 1
ATOM 628 N N . LEU A 1 84 ? 11.252 -6.186 -16.941 1.00 89.56 84 LEU A N 1
ATOM 629 C CA . LEU A 1 84 ? 10.702 -5.744 -15.668 1.00 89.56 84 LEU A CA 1
ATOM 630 C C . LEU A 1 84 ? 9.924 -6.900 -15.045 1.00 89.56 84 LEU A C 1
ATOM 632 O O . LEU A 1 84 ? 8.945 -7.386 -15.612 1.00 89.56 84 LEU A O 1
ATOM 636 N N . MET A 1 85 ? 10.351 -7.331 -13.862 1.00 91.06 85 MET A N 1
ATOM 637 C CA . MET A 1 85 ? 9.629 -8.313 -13.067 1.00 91.06 85 MET A CA 1
ATOM 638 C C . MET A 1 85 ? 8.791 -7.609 -12.004 1.00 91.06 85 MET A C 1
ATOM 640 O O . MET A 1 85 ? 9.314 -6.847 -11.185 1.00 91.06 85 MET A O 1
ATOM 644 N N . VAL A 1 86 ? 7.499 -7.905 -11.984 1.00 91.06 86 VAL A N 1
ATOM 645 C CA . VAL A 1 86 ? 6.562 -7.465 -10.954 1.00 91.06 86 VAL A CA 1
ATOM 646 C C . VAL A 1 86 ? 6.158 -8.681 -10.133 1.00 91.06 86 VAL A C 1
ATOM 648 O O . VAL A 1 86 ? 5.690 -9.685 -10.671 1.00 91.06 86 VAL A O 1
ATOM 651 N N . LEU A 1 87 ? 6.362 -8.582 -8.824 1.00 91.81 87 LEU A N 1
ATOM 652 C CA . LEU A 1 87 ? 5.932 -9.572 -7.848 1.00 91.81 87 LEU A CA 1
ATOM 653 C C . LEU A 1 87 ? 4.743 -8.989 -7.096 1.00 91.81 87 LEU A C 1
ATOM 655 O O . LEU A 1 87 ? 4.843 -7.902 -6.530 1.00 91.81 87 LEU A O 1
ATOM 659 N N . VAL A 1 88 ? 3.624 -9.702 -7.107 1.00 91.44 88 VAL A N 1
ATOM 660 C CA . VAL A 1 88 ? 2.409 -9.316 -6.391 1.00 91.44 88 VAL A CA 1
ATOM 661 C C . VAL A 1 88 ? 2.170 -10.351 -5.309 1.00 91.44 88 VAL A C 1
ATOM 663 O O . VAL A 1 88 ? 2.030 -11.530 -5.612 1.00 91.44 88 VAL A O 1
ATOM 666 N N . GLY A 1 89 ? 2.139 -9.917 -4.054 1.00 91.81 89 GLY A N 1
ATOM 667 C CA . GLY A 1 89 ? 1.818 -10.757 -2.907 1.00 91.81 89 GLY A CA 1
ATOM 668 C C . GLY A 1 89 ? 0.508 -10.309 -2.270 1.00 91.81 89 GLY A C 1
ATOM 669 O O . GLY A 1 89 ? 0.285 -9.119 -2.065 1.00 91.81 89 GLY A O 1
ATOM 670 N N . ALA A 1 90 ? -0.345 -11.265 -1.928 1.00 89.38 90 ALA A N 1
ATOM 671 C CA . ALA A 1 90 ? -1.560 -11.068 -1.160 1.00 89.38 90 ALA A CA 1
ATOM 672 C C . ALA A 1 90 ? -1.515 -11.933 0.100 1.00 89.38 90 ALA A C 1
ATOM 674 O O . ALA A 1 90 ? -1.060 -13.080 0.098 1.00 89.38 90 ALA A O 1
ATOM 675 N N . ARG A 1 91 ? -1.998 -11.366 1.200 1.00 88.12 91 ARG A N 1
ATOM 676 C CA . ARG A 1 91 ? -2.190 -12.075 2.461 1.00 88.12 91 ARG A CA 1
ATOM 677 C C . ARG A 1 91 ? -3.351 -11.477 3.218 1.00 88.12 91 ARG A C 1
ATOM 679 O O . ARG A 1 91 ? -3.615 -10.281 3.108 1.00 88.12 91 ARG A O 1
ATOM 686 N N . THR A 1 92 ? -3.981 -12.291 4.045 1.00 83.88 92 THR A N 1
ATOM 687 C CA . THR A 1 92 ? -4.904 -11.788 5.052 1.00 83.88 92 THR A CA 1
ATOM 688 C C . THR A 1 92 ? -4.100 -11.331 6.257 1.00 83.88 92 THR A C 1
ATOM 690 O O . THR A 1 92 ? -3.300 -12.084 6.811 1.00 83.88 92 THR A O 1
ATOM 693 N N . GLN A 1 93 ? -4.313 -10.087 6.662 1.00 78.38 93 GLN A N 1
ATOM 694 C CA . GLN A 1 93 ? -3.751 -9.539 7.881 1.00 78.38 93 GLN A CA 1
ATOM 695 C C . GLN A 1 93 ? -4.915 -9.145 8.785 1.00 78.38 93 GLN A C 1
ATOM 697 O O . GLN A 1 93 ? -5.731 -8.310 8.407 1.00 78.38 93 GLN A O 1
ATOM 702 N N . GLY A 1 94 ? -5.029 -9.802 9.940 1.00 78.31 94 GLY A N 1
ATOM 703 C CA . GLY A 1 94 ? -6.092 -9.505 10.897 1.00 78.31 94 GLY A CA 1
ATOM 704 C C . GLY A 1 94 ? -5.965 -8.090 11.462 1.00 78.31 94 GLY A C 1
ATOM 705 O O . GLY A 1 94 ? -4.863 -7.539 11.537 1.00 78.31 94 GLY A O 1
ATOM 706 N N . ASN A 1 95 ? -7.089 -7.517 11.886 1.00 85.75 95 ASN A N 1
ATOM 707 C CA . ASN A 1 95 ? -7.084 -6.276 12.652 1.00 85.75 95 ASN A CA 1
ATOM 708 C C . ASN A 1 95 ? -6.537 -6.533 14.062 1.00 85.75 95 ASN A C 1
ATOM 710 O O . ASN A 1 95 ? -6.749 -7.599 14.645 1.00 85.75 95 ASN A O 1
ATOM 714 N N . ILE A 1 96 ? -5.866 -5.537 14.632 1.00 89.94 96 ILE A N 1
ATOM 715 C CA . ILE A 1 96 ? -5.521 -5.497 16.054 1.00 89.94 96 ILE A CA 1
ATOM 716 C C . ILE A 1 96 ? -6.441 -4.517 16.773 1.00 89.94 96 ILE A C 1
ATOM 718 O O . ILE A 1 96 ? -6.772 -3.457 16.248 1.00 89.94 96 ILE A O 1
ATOM 722 N N . LYS A 1 97 ? -6.839 -4.864 17.997 1.00 91.62 97 LYS A N 1
ATOM 723 C CA . LYS A 1 97 ? -7.617 -3.991 18.881 1.00 91.62 97 LYS A CA 1
ATOM 724 C C . LYS A 1 97 ? -6.675 -3.351 19.882 1.00 91.62 97 LYS A C 1
ATOM 726 O O . LYS A 1 97 ? -6.095 -4.058 20.701 1.00 91.62 97 LYS A O 1
ATOM 731 N N . LEU A 1 98 ? -6.526 -2.032 19.819 1.00 92.62 98 LEU A N 1
ATOM 732 C CA . LEU A 1 98 ? -5.698 -1.268 20.752 1.00 92.62 98 LEU A CA 1
ATOM 733 C C . LEU A 1 98 ? -6.533 -0.204 21.464 1.00 92.62 98 LEU A C 1
ATOM 735 O O . LEU A 1 98 ? -7.479 0.342 20.900 1.00 92.62 98 LEU A O 1
ATOM 739 N N . SER A 1 99 ? -6.177 0.112 22.708 1.00 94.00 99 SER A N 1
ATOM 740 C CA . SER A 1 99 ? -6.728 1.289 23.386 1.00 94.00 99 SER A CA 1
ATOM 741 C C . SER A 1 99 ? -6.135 2.571 22.793 1.00 94.00 99 SER A C 1
ATOM 743 O O . SER A 1 99 ? -5.032 2.561 22.239 1.00 94.00 99 SER A O 1
ATOM 745 N N . ALA A 1 100 ? -6.828 3.702 22.961 1.00 92.88 100 ALA A N 1
ATOM 746 C CA . ALA A 1 100 ? -6.371 4.992 22.434 1.00 92.88 100 ALA A CA 1
ATOM 747 C C . ALA A 1 100 ? -4.958 5.400 22.922 1.00 92.88 100 ALA A C 1
ATOM 749 O O . ALA A 1 100 ? -4.225 6.077 22.207 1.00 92.88 100 ALA A O 1
ATOM 750 N N . ALA A 1 101 ? -4.537 4.943 24.108 1.00 90.44 101 ALA A N 1
ATOM 751 C CA . ALA A 1 101 ? -3.202 5.206 24.662 1.00 90.44 101 ALA A CA 1
ATOM 752 C C . ALA A 1 101 ? -2.073 4.390 23.992 1.00 90.44 101 ALA A C 1
ATOM 754 O O . ALA A 1 101 ? -0.890 4.729 24.093 1.00 90.44 101 ALA A O 1
ATOM 755 N N . MET A 1 102 ? -2.421 3.295 23.316 1.00 92.88 102 MET A N 1
ATOM 756 C CA . MET A 1 102 ? -1.470 2.419 22.627 1.00 92.88 102 MET A CA 1
ATOM 757 C C . MET A 1 102 ? -1.298 2.773 21.146 1.00 92.88 102 MET A C 1
ATOM 759 O O . MET A 1 102 ? -0.476 2.155 20.471 1.00 92.88 102 MET A O 1
ATOM 763 N N . LEU A 1 103 ? -2.032 3.770 20.647 1.00 93.50 103 LEU A N 1
ATOM 764 C CA . LEU A 1 103 ? -1.896 4.246 19.275 1.00 93.50 103 LEU A CA 1
ATOM 765 C C . LEU A 1 103 ? -0.506 4.838 19.039 1.00 93.50 103 LEU A C 1
ATOM 767 O O . LEU A 1 103 ? 0.088 5.455 19.928 1.00 93.50 103 LEU A O 1
ATOM 771 N N . ARG A 1 104 ? 0.012 4.637 17.832 1.00 92.88 104 ARG A N 1
ATOM 772 C CA . ARG A 1 104 ? 1.291 5.168 17.367 1.00 92.88 104 ARG A CA 1
ATOM 773 C C . ARG A 1 104 ? 1.122 5.734 15.967 1.00 92.88 104 ARG A C 1
ATOM 775 O O . ARG A 1 104 ? 0.254 5.294 15.209 1.00 92.88 104 ARG A O 1
ATOM 782 N N . GLU A 1 105 ? 1.978 6.689 15.632 1.00 91.56 105 GLU A N 1
ATOM 783 C CA . GLU A 1 105 ? 2.048 7.240 14.287 1.00 91.56 105 GLU A CA 1
ATOM 784 C C . GLU A 1 105 ? 2.260 6.137 13.238 1.00 91.56 105 GLU A C 1
ATOM 786 O O . GLU A 1 105 ? 2.926 5.127 13.471 1.00 91.56 105 GLU A O 1
ATOM 791 N N . GLY A 1 106 ? 1.641 6.322 12.076 1.00 88.00 106 GLY A N 1
ATOM 792 C CA . GLY A 1 106 ? 1.725 5.409 10.947 1.00 88.00 106 GLY A CA 1
ATOM 793 C C . GLY A 1 106 ? 0.734 4.246 10.995 1.00 88.00 106 GLY A C 1
ATOM 794 O O . GLY A 1 106 ? 0.519 3.635 9.946 1.00 88.00 106 GLY A O 1
ATOM 795 N N . MET A 1 107 ? 0.091 3.967 12.137 1.00 89.25 107 MET A N 1
ATOM 796 C CA . MET A 1 107 ? -1.008 2.994 12.223 1.00 89.25 107 MET A CA 1
ATOM 797 C C . MET A 1 107 ? -2.191 3.426 11.348 1.00 89.25 107 MET A C 1
ATOM 799 O O . MET A 1 107 ? -2.399 4.616 11.118 1.00 89.25 107 MET A O 1
ATOM 803 N N . VAL A 1 108 ? -2.973 2.465 10.856 1.00 89.94 108 VAL A N 1
ATOM 804 C CA . VAL A 1 108 ? -4.136 2.728 9.996 1.00 89.94 108 VAL A CA 1
ATOM 805 C C . VAL A 1 108 ? -5.389 2.209 10.679 1.00 89.94 108 VAL A C 1
ATOM 807 O O . VAL A 1 108 ? -5.431 1.063 11.118 1.00 89.94 108 VAL A O 1
ATOM 810 N N . VAL A 1 109 ? -6.401 3.064 10.775 1.00 92.31 109 VAL A N 1
ATOM 811 C CA . VAL A 1 109 ? -7.697 2.736 11.373 1.00 92.31 109 VAL A CA 1
ATOM 812 C C . VAL A 1 109 ? -8.461 1.771 10.467 1.00 92.31 109 VAL A C 1
ATOM 814 O O . VAL A 1 109 ? -8.618 2.051 9.281 1.00 92.31 109 VAL A O 1
ATOM 817 N N . ALA A 1 110 ? -8.931 0.646 11.005 1.00 89.94 110 ALA A N 1
ATOM 818 C CA . ALA A 1 110 ? -9.638 -0.369 10.222 1.00 89.94 110 ALA A CA 1
ATOM 819 C C . ALA A 1 110 ? -11.147 -0.097 10.100 1.00 89.94 110 ALA A C 1
ATOM 821 O O . ALA A 1 110 ? -11.735 -0.429 9.075 1.00 89.94 110 ALA A O 1
ATOM 822 N N . GLU A 1 111 ? -11.752 0.548 11.100 1.00 90.62 111 GLU A N 1
ATOM 823 C CA . GLU A 1 111 ? -13.187 0.860 11.151 1.00 90.62 111 GLU A CA 1
ATOM 824 C C . GLU A 1 111 ? -13.428 2.314 11.568 1.00 90.62 111 GLU A C 1
ATOM 826 O O . GLU A 1 111 ? -12.607 2.906 12.266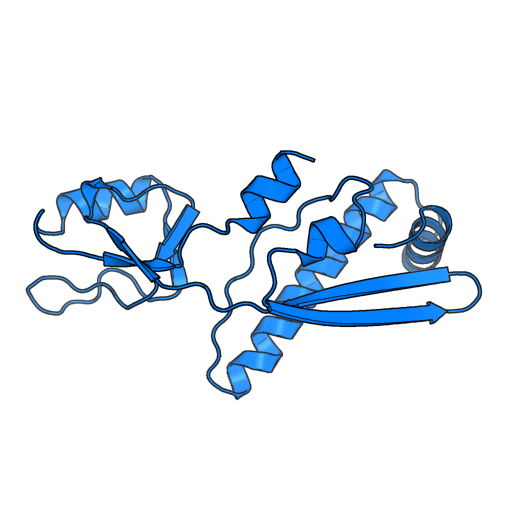 1.00 90.62 111 GLU A O 1
ATOM 831 N N . ASP A 1 112 ? -14.557 2.900 11.161 1.00 93.94 112 ASP A N 1
ATOM 832 C CA . ASP A 1 112 ? -14.919 4.258 11.570 1.00 93.94 112 ASP A CA 1
ATOM 833 C C . ASP A 1 112 ? -14.924 4.379 13.105 1.00 93.94 112 ASP A C 1
ATOM 835 O O . ASP A 1 112 ? -15.528 3.588 13.830 1.00 93.94 112 ASP A O 1
ATOM 839 N N . VAL A 1 113 ? -14.232 5.395 13.618 1.00 94.38 113 VAL A N 1
ATOM 840 C CA . VAL A 1 113 ? -14.136 5.666 15.052 1.00 94.38 113 VAL A CA 1
ATOM 841 C C . VAL A 1 113 ? -15.142 6.742 15.399 1.00 94.38 113 VAL A C 1
ATOM 843 O O . VAL A 1 113 ? -15.071 7.855 14.878 1.00 94.38 113 VAL A O 1
ATOM 846 N N . HIS A 1 114 ? -16.039 6.429 16.326 1.00 94.62 114 HIS A N 1
ATOM 847 C CA . HIS A 1 114 ? -17.079 7.336 16.797 1.00 94.62 114 HIS A CA 1
ATOM 848 C C . HIS A 1 114 ? -16.867 7.727 18.264 1.00 94.62 114 HIS A C 1
ATOM 850 O O . HIS A 1 114 ? -16.247 6.997 19.043 1.00 94.62 114 HIS A O 1
ATOM 856 N N . THR A 1 115 ? -17.404 8.883 18.654 1.00 92.25 115 THR A N 1
ATOM 857 C CA . THR A 1 115 ? -17.569 9.263 20.061 1.00 92.25 115 THR A CA 1
ATOM 858 C C . THR A 1 115 ? -18.628 8.391 20.737 1.00 92.25 115 THR A C 1
ATOM 860 O O . THR A 1 115 ? -19.434 7.737 20.074 1.00 92.25 115 THR A O 1
ATOM 863 N N . ALA A 1 116 ? -18.715 8.467 22.068 1.00 88.19 116 ALA A N 1
ATOM 864 C CA . ALA A 1 116 ? -19.812 7.852 22.822 1.00 88.19 116 ALA A CA 1
ATOM 865 C C . ALA A 1 116 ? -21.207 8.371 22.408 1.00 88.19 116 ALA A C 1
ATOM 867 O O . ALA A 1 116 ? -22.197 7.671 22.581 1.00 88.19 116 ALA A O 1
ATOM 868 N N . ALA A 1 117 ? -21.284 9.578 21.834 1.00 91.38 117 ALA A N 1
ATOM 869 C CA . ALA A 1 117 ? -22.516 10.157 21.297 1.00 91.38 117 ALA A CA 1
ATOM 870 C C . ALA A 1 117 ? -22.794 9.752 19.832 1.00 91.38 117 ALA A C 1
ATOM 872 O O . ALA A 1 117 ? -23.718 10.277 19.219 1.00 91.38 117 ALA A O 1
ATOM 873 N N . GLY A 1 118 ? -21.982 8.866 19.241 1.00 91.81 118 GLY A N 1
ATOM 874 C CA . GLY A 1 118 ? -22.130 8.392 17.861 1.00 91.81 118 GLY A CA 1
ATOM 875 C C . GLY A 1 118 ? -21.544 9.318 16.788 1.00 91.81 118 GLY A C 1
ATOM 876 O O . GLY A 1 118 ? -21.581 8.988 15.603 1.00 91.81 118 GLY A O 1
ATOM 877 N N . ALA A 1 119 ? -20.957 10.458 17.164 1.00 93.94 119 ALA A N 1
ATOM 878 C CA . ALA A 1 119 ? -20.344 11.371 16.202 1.00 93.94 119 ALA A CA 1
ATOM 879 C C . ALA A 1 119 ? -19.047 10.777 15.632 1.00 93.94 119 ALA A C 1
ATOM 881 O O . ALA A 1 119 ? -18.191 10.326 16.390 1.00 93.94 119 ALA A O 1
ATOM 882 N N . LEU A 1 120 ? -18.884 10.803 14.309 1.00 94.19 120 LEU A N 1
ATOM 883 C CA . LEU A 1 120 ? -17.681 10.320 13.631 1.00 94.19 120 LEU A CA 1
ATOM 884 C C . LEU A 1 120 ? -16.464 11.189 13.993 1.00 94.19 120 LEU A C 1
ATOM 886 O O . LEU A 1 120 ? -16.459 12.394 13.748 1.00 94.19 120 LEU A O 1
ATOM 890 N N . LEU A 1 121 ? -15.420 10.569 14.538 1.00 94.81 121 LEU A N 1
ATOM 891 C CA . LEU A 1 121 ? -14.134 11.206 14.829 1.00 94.81 121 LEU A CA 1
ATOM 892 C C . LEU A 1 121 ? -13.130 11.002 13.700 1.00 94.81 121 LEU A C 1
ATOM 894 O O . LEU A 1 121 ? -12.426 11.938 13.319 1.00 94.81 121 LEU A O 1
ATOM 898 N N . ILE A 1 122 ? -13.025 9.767 13.206 1.00 95.50 122 ILE A N 1
ATOM 899 C CA . ILE A 1 122 ? -12.054 9.360 12.189 1.00 95.50 122 ILE A CA 1
ATOM 900 C C . ILE A 1 122 ? -12.681 8.286 11.313 1.00 95.50 122 ILE A C 1
ATOM 902 O O . ILE A 1 122 ? -13.316 7.370 11.824 1.00 95.50 122 ILE A O 1
ATOM 906 N N . ARG A 1 123 ? -12.456 8.378 10.003 1.00 94.00 123 ARG A N 1
ATOM 907 C CA . ARG A 1 123 ? -12.878 7.345 9.055 1.00 94.00 123 ARG A CA 1
ATOM 908 C C . ARG A 1 123 ? -11.909 6.169 8.997 1.00 94.00 123 ARG A C 1
ATOM 910 O O . ARG A 1 123 ? -10.694 6.358 9.119 1.00 94.00 123 ARG A O 1
ATOM 917 N N . ALA A 1 124 ? -12.432 4.989 8.698 1.00 90.62 124 ALA A N 1
ATOM 918 C CA . ALA A 1 124 ? -11.654 3.832 8.291 1.00 90.62 124 ALA A CA 1
ATOM 919 C C . ALA A 1 124 ? -10.678 4.192 7.153 1.00 90.62 124 ALA A C 1
ATOM 921 O O . ALA A 1 124 ? -10.945 5.049 6.306 1.00 90.62 124 ALA A O 1
ATOM 922 N N . GLY A 1 125 ? -9.509 3.557 7.152 1.00 86.94 125 GLY A N 1
ATOM 923 C CA . GLY A 1 125 ? -8.417 3.815 6.214 1.00 86.94 125 GLY A CA 1
ATOM 924 C C . GLY A 1 125 ? -7.571 5.054 6.533 1.00 86.94 125 GLY A C 1
ATOM 925 O O . GLY A 1 125 ? -6.606 5.326 5.817 1.00 86.94 125 GLY A O 1
ATOM 926 N N . THR A 1 126 ? -7.879 5.799 7.599 1.00 90.12 126 THR A N 1
ATOM 927 C CA . THR A 1 126 ? -7.064 6.953 8.009 1.00 90.12 126 THR A CA 1
ATOM 928 C C . THR A 1 126 ? -5.739 6.495 8.615 1.00 90.12 126 THR A C 1
ATOM 930 O O . THR A 1 126 ? -5.724 5.746 9.595 1.00 90.12 126 THR A O 1
ATOM 933 N N . ARG A 1 127 ? -4.620 6.986 8.065 1.00 90.69 127 ARG A N 1
ATOM 934 C CA . ARG A 1 127 ? -3.292 6.861 8.681 1.00 90.69 127 ARG A CA 1
ATOM 935 C C . ARG A 1 127 ? -3.163 7.861 9.831 1.00 90.69 127 ARG A C 1
ATOM 937 O O . ARG A 1 127 ? -3.381 9.056 9.643 1.00 90.69 127 ARG A O 1
ATOM 944 N N . LEU A 1 128 ? -2.821 7.367 11.015 1.00 92.69 128 LEU A N 1
ATOM 945 C CA . LEU A 1 128 ? -2.657 8.173 12.215 1.00 92.69 128 LEU A CA 1
ATOM 946 C C . LEU A 1 128 ? -1.344 8.956 12.160 1.00 92.69 128 LEU A C 1
ATOM 948 O O . LEU A 1 128 ? -0.279 8.371 11.971 1.00 92.69 128 LEU A O 1
ATOM 952 N N . THR A 1 129 ? -1.425 10.266 12.370 1.00 93.88 129 THR A N 1
ATOM 953 C CA . THR A 1 129 ? -0.278 11.102 12.745 1.00 93.88 129 THR A CA 1
ATOM 954 C C . THR A 1 129 ? -0.117 11.095 14.263 1.00 93.88 129 THR A C 1
ATOM 956 O O . THR A 1 129 ? -1.055 10.743 14.990 1.00 93.88 129 THR A O 1
ATOM 959 N N . GLU A 1 130 ? 1.041 11.523 14.760 1.00 94.75 130 GLU A N 1
ATOM 960 C CA . GLU A 1 130 ? 1.274 11.688 16.200 1.00 94.75 130 GLU A CA 1
ATOM 961 C C . GLU A 1 130 ? 0.202 12.583 16.849 1.00 94.75 130 GLU A C 1
ATOM 963 O O . GLU A 1 130 ? -0.481 12.176 17.790 1.00 94.75 130 GLU A O 1
ATOM 968 N N . SER A 1 131 ? -0.068 13.743 16.245 1.00 95.81 131 SER A N 1
ATOM 969 C CA . SER A 1 131 ? -1.103 14.680 16.703 1.00 95.81 131 SER A CA 1
ATOM 970 C C . SER A 1 131 ? -2.517 14.083 16.716 1.00 95.81 131 SER A C 1
ATOM 972 O O . SER A 1 131 ? -3.328 14.402 17.592 1.00 95.81 131 SER A O 1
ATOM 974 N N . LEU A 1 132 ? -2.836 13.188 15.771 1.00 95.69 132 LEU A N 1
ATOM 975 C CA . LEU A 1 132 ? -4.112 12.471 15.757 1.00 95.69 132 LEU A CA 1
ATOM 976 C C . LEU A 1 132 ? -4.202 11.485 16.925 1.00 95.69 132 LEU A C 1
ATOM 978 O O . LEU A 1 132 ? -5.249 11.407 17.570 1.00 95.69 132 LEU A O 1
ATOM 982 N N . CYS A 1 133 ? -3.114 10.762 17.210 1.00 95.81 133 CYS A N 1
ATOM 983 C CA . CYS A 1 133 ? -3.041 9.826 18.333 1.00 95.81 133 CYS A CA 1
ATOM 984 C C . CYS A 1 133 ? -3.290 10.552 19.660 1.00 95.81 133 CYS A C 1
ATOM 986 O O . CYS A 1 133 ? -4.143 10.134 20.443 1.00 95.81 133 CYS A O 1
ATOM 988 N N . GLU A 1 134 ? -2.623 11.686 19.882 1.00 95.44 134 GLU A N 1
ATOM 989 C CA . GLU A 1 134 ? -2.810 12.508 21.083 1.00 95.44 134 GLU A CA 1
ATOM 990 C C . GLU A 1 134 ? -4.236 13.048 21.220 1.00 95.44 134 GLU A C 1
ATOM 992 O O . GLU A 1 134 ? -4.791 13.137 22.320 1.00 95.44 134 GLU A O 1
ATOM 997 N N . ARG A 1 135 ? -4.855 13.442 20.100 1.00 94.94 135 ARG A N 1
ATOM 998 C CA . ARG A 1 135 ? -6.243 13.910 20.093 1.00 94.94 135 ARG A CA 1
ATOM 999 C C . ARG A 1 135 ? -7.201 12.790 20.492 1.00 94.94 135 ARG A C 1
ATOM 1001 O O . ARG A 1 135 ? -8.061 13.011 21.343 1.00 94.94 135 ARG A O 1
ATOM 1008 N N . LEU A 1 136 ? -7.031 11.593 19.931 1.00 94.81 136 LEU A N 1
ATOM 1009 C CA . LEU A 1 136 ? -7.858 10.430 20.257 1.00 94.81 136 LEU A CA 1
ATOM 1010 C C . LEU A 1 136 ? -7.701 10.003 21.715 1.00 94.81 136 LEU A C 1
ATOM 1012 O O . LEU A 1 136 ? -8.701 9.743 22.376 1.00 94.81 136 LEU A O 1
ATOM 1016 N N . ALA A 1 137 ? -6.474 10.000 22.238 1.00 94.00 137 ALA A N 1
ATOM 1017 C CA . ALA A 1 137 ? -6.203 9.662 23.633 1.00 94.00 137 ALA A CA 1
ATOM 1018 C C . ALA A 1 137 ? -6.900 10.606 24.632 1.00 94.00 137 ALA A C 1
ATOM 1020 O O . ALA A 1 137 ? -7.199 10.195 25.752 1.00 94.00 137 ALA A O 1
ATOM 1021 N N . ARG A 1 138 ? -7.174 11.857 24.232 1.00 93.56 138 ARG A N 1
ATOM 1022 C CA . ARG A 1 138 ? -7.923 12.837 25.038 1.00 93.56 138 ARG A CA 1
ATOM 1023 C C . ARG A 1 138 ? -9.439 12.728 24.884 1.00 93.56 138 ARG A C 1
ATOM 1025 O O . ARG A 1 138 ? -10.157 12.999 25.839 1.00 93.56 138 ARG A O 1
ATOM 1032 N N . GLN A 1 139 ? -9.922 12.400 23.686 1.00 93.00 139 GLN A N 1
ATOM 1033 C CA . GLN A 1 139 ? -11.354 12.421 23.365 1.00 93.00 139 GLN A CA 1
ATOM 1034 C C . GLN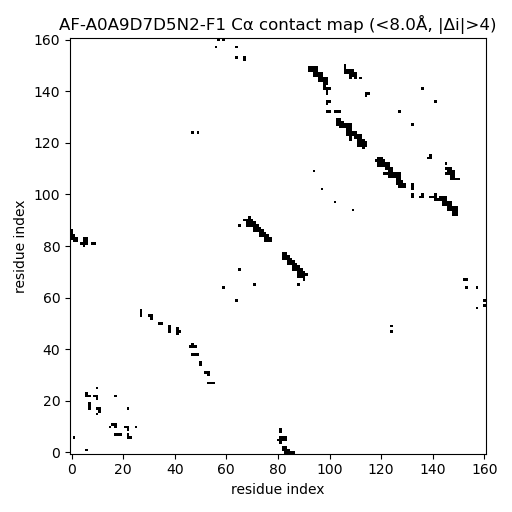 A 1 139 ? -12.070 11.101 23.656 1.00 93.00 139 GLN A C 1
ATOM 1036 O O . GLN A 1 139 ? -13.280 11.106 23.876 1.00 93.00 139 GLN A O 1
ATOM 1041 N N . LEU A 1 140 ? -11.348 9.981 23.635 1.00 93.31 140 LEU A N 1
ATOM 1042 C CA . LEU A 1 140 ? -11.932 8.661 23.822 1.00 93.31 140 LEU A CA 1
ATOM 1043 C C . LEU A 1 140 ? -11.784 8.177 25.270 1.00 93.31 140 LEU A C 1
ATOM 1045 O O . LEU A 1 140 ? -10.743 8.401 25.896 1.00 93.31 140 LEU A O 1
ATOM 1049 N N . PRO A 1 141 ? -12.784 7.460 25.813 1.00 91.00 141 PRO A N 1
ATOM 1050 C CA . PRO A 1 141 ? -12.634 6.752 27.074 1.00 91.00 141 PRO A CA 1
ATOM 1051 C C . PRO A 1 141 ? -11.464 5.768 27.008 1.00 91.00 141 PRO A C 1
ATOM 1053 O O . PRO A 1 141 ? -11.262 5.092 26.001 1.00 91.00 141 PRO A O 1
ATOM 1056 N N . ARG A 1 142 ? -10.736 5.600 28.118 1.00 88.38 142 ARG A N 1
ATOM 1057 C CA . ARG A 1 142 ? -9.618 4.637 28.199 1.00 88.38 142 ARG A CA 1
ATOM 1058 C C . ARG A 1 142 ? -10.034 3.187 27.927 1.00 88.38 142 ARG A C 1
ATOM 1060 O O . ARG A 1 142 ? -9.185 2.370 27.587 1.00 88.38 142 ARG A O 1
ATOM 1067 N N . THR A 1 143 ? -11.317 2.876 28.099 1.00 89.44 143 THR A N 1
ATOM 1068 C CA . THR A 1 143 ? -11.912 1.559 27.848 1.00 89.44 143 THR A CA 1
ATOM 1069 C C . THR A 1 143 ? -12.283 1.332 26.386 1.00 89.44 143 THR A C 1
ATOM 1071 O O . THR A 1 143 ? -12.519 0.188 26.003 1.00 89.44 143 THR A O 1
ATOM 1074 N N . GLN A 1 144 ? -12.348 2.384 25.564 1.00 91.56 144 GLN A N 1
ATOM 1075 C CA . GLN A 1 144 ? -12.685 2.238 24.156 1.00 91.56 144 GLN A CA 1
ATOM 1076 C C . GLN A 1 144 ? -11.507 1.624 23.400 1.00 91.56 144 GLN A C 1
ATOM 1078 O O . GLN A 1 144 ? -10.374 2.113 23.452 1.00 91.56 144 GLN A O 1
ATOM 1083 N N . VAL A 1 145 ? -11.805 0.539 22.691 1.00 93.56 145 VAL A N 1
ATOM 1084 C CA . VAL A 1 145 ? -10.875 -0.132 21.787 1.00 93.56 145 VAL A CA 1
ATOM 1085 C C . VAL A 1 145 ? -11.093 0.371 20.367 1.00 93.56 145 VAL A C 1
ATOM 1087 O O . VAL A 1 145 ? -12.224 0.616 19.952 1.00 93.56 145 VAL A O 1
ATOM 1090 N N . ILE A 1 146 ? -9.997 0.534 19.638 1.00 93.19 146 ILE A N 1
ATOM 1091 C CA . ILE A 1 146 ? -9.980 0.935 18.236 1.00 93.19 146 ILE A CA 1
ATOM 1092 C C . ILE A 1 146 ? -9.402 -0.223 17.435 1.00 93.19 146 ILE A C 1
ATOM 1094 O O . ILE A 1 146 ? -8.342 -0.755 17.782 1.00 93.19 146 ILE A O 1
ATOM 1098 N N . GLU A 1 147 ? -10.102 -0.610 16.371 1.00 92.31 147 GLU A N 1
ATOM 1099 C CA . GLU A 1 147 ? -9.588 -1.569 15.402 1.00 92.31 147 GLU A CA 1
ATOM 1100 C C . GLU A 1 147 ? -8.610 -0.883 14.451 1.00 92.31 147 GLU A C 1
ATOM 1102 O O . GLU A 1 147 ? -8.917 0.134 13.824 1.00 92.31 147 GLU A O 1
ATOM 1107 N N . LEU A 1 148 ? -7.416 -1.450 14.341 1.00 89.56 148 LEU A N 1
ATOM 1108 C CA . LEU A 1 148 ? -6.363 -0.986 13.453 1.00 89.56 148 LEU A CA 1
AT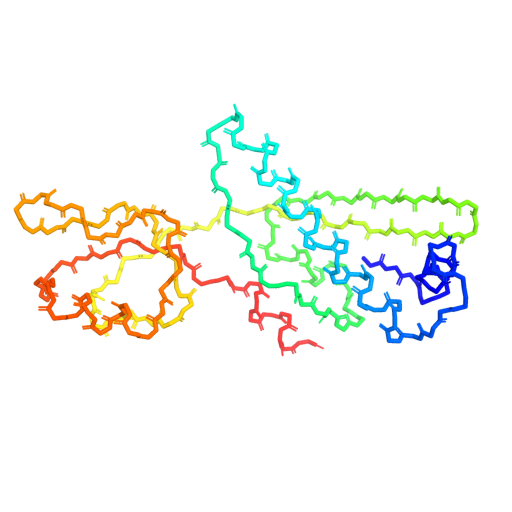OM 1109 C C . LEU A 1 148 ? -5.948 -2.126 12.538 1.00 89.56 148 LEU A C 1
ATOM 1111 O O . LEU A 1 148 ? -5.898 -3.283 12.958 1.00 89.56 148 LEU A O 1
ATOM 1115 N N . SER A 1 149 ? -5.563 -1.802 11.312 1.00 85.88 149 SER A N 1
ATOM 1116 C CA . SER A 1 149 ? -4.856 -2.757 10.467 1.00 85.88 149 SER A CA 1
ATOM 1117 C C . SER A 1 149 ? -3.542 -3.122 11.159 1.00 85.88 149 SER A C 1
ATOM 1119 O O . SER A 1 149 ? -2.790 -2.229 11.566 1.00 85.88 149 SER A O 1
ATOM 1121 N N . ALA A 1 150 ? -3.265 -4.418 11.343 1.00 75.81 150 ALA A N 1
ATOM 1122 C CA . ALA A 1 150 ? -2.032 -4.826 12.006 1.00 75.81 150 ALA A CA 1
ATOM 1123 C C . ALA A 1 150 ? -0.800 -4.255 11.269 1.00 75.81 150 ALA A C 1
ATOM 1125 O O . ALA A 1 150 ? -0.817 -4.132 10.040 1.00 75.81 150 ALA A O 1
ATOM 1126 N N . PRO A 1 151 ? 0.276 -3.902 11.994 1.00 65.88 151 PRO A N 1
ATOM 1127 C CA . PRO A 1 151 ? 1.501 -3.417 11.377 1.00 65.88 151 PRO A CA 1
ATOM 1128 C C . PRO A 1 151 ? 2.066 -4.484 10.440 1.00 65.88 151 PRO A C 1
ATOM 1130 O O . PRO A 1 151 ? 2.113 -5.667 10.775 1.00 65.88 151 PRO A O 1
ATOM 1133 N N . ASP A 1 152 ? 2.453 -4.076 9.237 1.00 65.19 152 ASP A N 1
ATOM 1134 C CA . ASP A 1 152 ? 2.933 -4.978 8.198 1.00 65.19 152 ASP A CA 1
ATOM 1135 C C . ASP A 1 152 ? 4.205 -5.725 8.661 1.00 65.19 152 ASP A C 1
ATOM 1137 O O . ASP A 1 152 ? 5.294 -5.157 8.709 1.00 65.19 152 ASP A O 1
ATOM 1141 N N . ALA A 1 153 ? 4.088 -7.020 8.976 1.00 54.47 153 ALA A N 1
ATOM 1142 C CA . ALA A 1 153 ? 5.230 -7.850 9.365 1.00 54.47 153 ALA A CA 1
ATOM 1143 C C . ALA A 1 153 ? 6.262 -8.025 8.227 1.00 54.47 153 ALA A C 1
ATOM 1145 O O . ALA A 1 153 ? 7.432 -8.289 8.495 1.00 54.47 153 ALA A O 1
ATOM 1146 N N . ALA A 1 154 ? 5.864 -7.836 6.960 1.00 51.31 154 ALA A N 1
ATOM 1147 C CA . ALA A 1 154 ? 6.787 -7.857 5.823 1.00 51.31 154 ALA A CA 1
ATOM 1148 C C . ALA A 1 154 ? 7.672 -6.602 5.793 1.00 51.31 154 ALA A C 1
ATOM 1150 O O . ALA A 1 154 ? 8.845 -6.688 5.440 1.00 51.31 154 ALA A O 1
ATOM 1151 N N . SER A 1 155 ? 7.159 -5.454 6.256 1.00 51.72 155 SER A N 1
ATOM 1152 C CA . SER A 1 155 ? 7.952 -4.226 6.400 1.00 51.72 155 SER A CA 1
ATOM 1153 C C . SER A 1 155 ? 9.129 -4.396 7.371 1.00 51.72 155 SER A C 1
ATOM 1155 O O . SER A 1 155 ? 10.152 -3.741 7.190 1.00 51.72 155 SER A O 1
ATOM 1157 N N . ALA A 1 156 ? 8.999 -5.253 8.391 1.00 45.81 156 ALA A N 1
ATOM 1158 C CA . ALA A 1 156 ? 10.079 -5.543 9.336 1.00 45.81 156 ALA A CA 1
ATOM 1159 C C . ALA A 1 156 ? 11.142 -6.486 8.743 1.00 45.81 156 ALA A C 1
ATOM 1161 O O . ALA A 1 156 ? 12.325 -6.318 9.018 1.00 45.81 156 ALA A O 1
ATOM 1162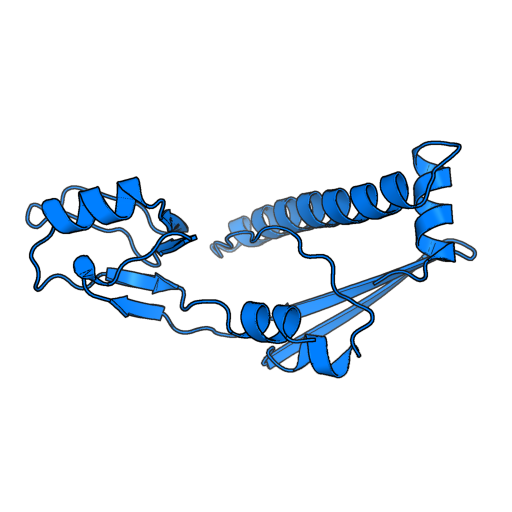 N N . ALA A 1 157 ? 10.736 -7.437 7.894 1.00 45.00 157 ALA A N 1
ATOM 1163 C CA . ALA A 1 157 ? 11.653 -8.376 7.247 1.00 45.00 157 ALA A CA 1
ATOM 1164 C C . ALA A 1 157 ? 12.502 -7.715 6.146 1.00 45.00 157 ALA A C 1
ATOM 1166 O O . ALA A 1 157 ? 13.687 -8.006 6.046 1.00 45.00 157 ALA A O 1
ATOM 1167 N N . VAL A 1 158 ? 11.926 -6.791 5.364 1.00 46.22 158 VAL A N 1
ATOM 1168 C CA . VAL A 1 158 ? 12.655 -6.053 4.309 1.00 46.22 158 VAL A CA 1
ATOM 1169 C C . VAL A 1 158 ? 13.624 -5.014 4.889 1.00 46.22 158 VAL A C 1
ATOM 1171 O O . VAL A 1 158 ? 14.608 -4.681 4.252 1.00 46.22 158 VAL A O 1
ATOM 1174 N N . ALA A 1 159 ? 13.376 -4.503 6.099 1.00 43.50 159 ALA A N 1
ATOM 1175 C CA . ALA A 1 159 ? 14.309 -3.597 6.777 1.00 43.50 159 ALA A CA 1
ATOM 1176 C C . ALA A 1 159 ? 15.496 -4.326 7.441 1.00 43.50 159 ALA A C 1
ATOM 1178 O O . ALA A 1 159 ? 16.465 -3.678 7.826 1.00 43.50 159 ALA A O 1
ATOM 1179 N N . ALA A 1 160 ? 15.400 -5.647 7.615 1.00 38.53 160 ALA A N 1
ATOM 1180 C CA . ALA A 1 160 ? 16.408 -6.482 8.268 1.00 38.53 160 ALA A CA 1
ATOM 1181 C C . ALA A 1 160 ? 17.266 -7.299 7.279 1.00 38.53 160 ALA A C 1
ATOM 1183 O O . ALA A 1 160 ? 18.127 -8.058 7.725 1.00 38.53 160 ALA A O 1
ATOM 1184 N N . ALA A 1 161 ? 17.017 -7.164 5.971 1.00 39.59 161 ALA A N 1
ATOM 1185 C CA . ALA A 1 161 ? 17.708 -7.848 4.875 1.00 39.59 161 ALA A CA 1
ATOM 1186 C C . ALA A 1 161 ? 18.417 -6.835 3.964 1.00 39.59 161 ALA A C 1
ATOM 1188 O O . ALA A 1 161 ? 19.516 -7.158 3.468 1.00 39.59 161 ALA A O 1
#

Mean predicted aligned error: 8.56 Å

pLDDT: mean 86.34, std 11.63, range [38.53, 95.81]

Foldseek 3Di:
DWDQVLLLVVQCVVPNHDDSVSSVVVVQVVVVVVVVVVQVVCVVVVDHDDDDRDDDFDPDDPCLLAVVAPDKDWDWDDDPPHIDIDIDGHDDFFWDKDFLQPDDFQWFFQAFDAAPVRHTDDHGRDGDDPVNSVVCNVRHDRPDITTIGPDPPSVVSRVVD

Solvent-accessible surface area (backbone atoms only — not comparable to full-atom values): 9573 Å² total; per-residue (Å²): 95,54,54,69,69,22,37,38,53,52,32,24,74,74,70,49,89,56,55,73,64,58,26,52,49,48,53,47,50,52,48,51,53,51,50,53,53,49,37,60,63,35,46,81,74,78,41,87,69,80,85,78,80,81,72,89,76,67,98,66,56,68,68,69,72,45,64,79,34,83,41,72,49,81,45,79,48,74,58,92,94,28,44,44,38,48,78,48,68,43,64,92,75,64,69,41,77,38,36,41,83,70,55,54,59,72,41,30,29,59,48,68,40,58,45,98,86,66,50,80,75,44,58,45,72,40,67,33,44,59,72,52,32,57,50,42,44,72,74,48,59,82,85,46,69,44,48,22,48,51,81,63,69,56,64,57,53,65,74,75,102

Sequence (161 aa):
MAERASLRAIAEQLFGEADEETALDLLSELANISMGSTKNGFSGINQIFTGGLPKRATQADETVLLKPYSTHQRLLFKVGTSSLMVLVGARTQGNIKLSAAMLREGMVVAEDVHTAAGALLIRAGTRLTESLCERLARQLPRTQVIELSAPDAASAAVAAA

Nearest PDB structures (foldseek):
  7p5x-assembly1_AD  TM=7.167E-01  e=2.974E-01  Mycolicibacterium smegmatis MC2 155
  8eof-assembly1_D  TM=7.286E-01  e=5.909E-01  Mycobacterium tuberculosis H37Rv
  8eoe-assembly1_D  TM=7.284E-01  e=8.593E-01  Mycobacterium tuberculosis H37Rv
  8exy-assembly1_D  TM=7.257E-01  e=9.146E-01  Mycobacterium tuberculosis H37Rv

Radius of gyration: 19.6 Å; Cα contacts (8 Å, |Δi|>4): 205; chains: 1; bounding box: 44×31×55 Å